Protein AF-A0A1A6GJB1-F1 (afdb_monomer_lite)

Structure (mmCIF, N/CA/C/O backbone):
data_AF-A0A1A6GJB1-F1
#
_entry.id   AF-A0A1A6GJB1-F1
#
loop_
_atom_site.group_PDB
_atom_site.id
_atom_site.type_symbol
_atom_site.label_atom_id
_atom_site.label_alt_id
_atom_site.label_comp_id
_atom_site.label_asym_id
_atom_site.label_entity_id
_atom_site.label_seq_id
_atom_site.pdbx_PDB_ins_code
_atom_site.Cartn_x
_atom_site.Cartn_y
_atom_site.Cartn_z
_atom_site.occupancy
_atom_site.B_iso_or_equiv
_atom_site.auth_seq_id
_atom_site.auth_comp_id
_atom_site.auth_asym_id
_atom_site.auth_atom_id
_atom_site.pdbx_PDB_model_num
ATOM 1 N N . LYS A 1 1 ? 27.564 -8.494 -15.039 1.00 49.97 1 LYS A N 1
ATOM 2 C CA . LYS A 1 1 ? 27.011 -7.276 -15.693 1.00 49.97 1 LYS A CA 1
ATOM 3 C C . LYS A 1 1 ? 25.507 -7.483 -15.839 1.00 49.97 1 LYS A C 1
ATOM 5 O O . LYS A 1 1 ? 25.138 -8.474 -16.451 1.00 49.97 1 LYS A O 1
ATOM 10 N N . ALA A 1 2 ? 24.653 -6.631 -15.264 1.00 59.75 2 ALA A N 1
ATOM 11 C CA . ALA A 1 2 ? 23.210 -6.742 -15.492 1.00 59.75 2 ALA A CA 1
ATOM 12 C C . ALA A 1 2 ? 22.919 -6.569 -16.993 1.00 59.75 2 ALA A C 1
ATOM 14 O O . ALA A 1 2 ? 23.374 -5.592 -17.590 1.00 59.75 2 ALA A O 1
ATOM 15 N N . SER A 1 3 ? 22.191 -7.516 -1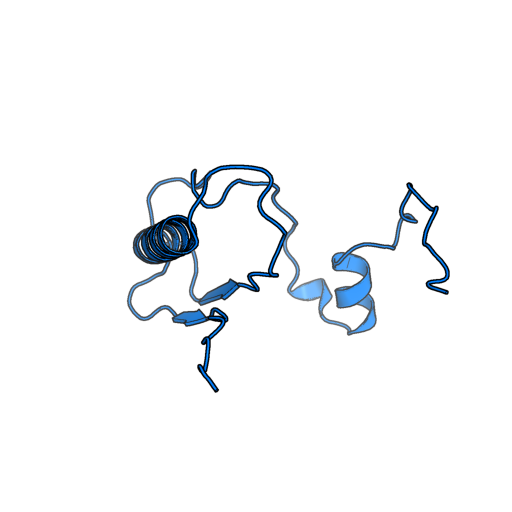7.591 1.00 71.75 3 SER A N 1
ATOM 16 C CA . SER A 1 3 ? 21.915 -7.569 -19.038 1.00 71.75 3 SER A CA 1
ATOM 17 C C . SER A 1 3 ? 21.240 -6.294 -19.576 1.00 71.75 3 SER A C 1
ATOM 19 O O . SER A 1 3 ? 21.374 -5.979 -20.753 1.00 71.75 3 SER A O 1
ATOM 21 N N . ARG A 1 4 ? 20.593 -5.507 -18.706 1.00 66.44 4 ARG A N 1
ATOM 22 C CA . ARG A 1 4 ? 19.718 -4.385 -19.081 1.00 66.44 4 ARG A CA 1
ATOM 23 C C . ARG A 1 4 ? 20.190 -2.997 -18.637 1.00 66.44 4 ARG A C 1
ATOM 25 O O . ARG A 1 4 ? 19.403 -2.060 -18.634 1.00 66.44 4 ARG A O 1
ATOM 32 N N . LYS A 1 5 ? 21.474 -2.829 -18.291 1.00 67.38 5 LYS A N 1
ATOM 33 C CA . LYS A 1 5 ? 22.016 -1.577 -17.710 1.00 67.38 5 LYS A CA 1
ATOM 34 C C . LYS A 1 5 ? 21.746 -0.297 -18.539 1.00 67.38 5 LYS A C 1
ATOM 36 O O . LYS A 1 5 ? 21.706 0.776 -17.953 1.00 67.38 5 LYS A O 1
ATOM 41 N N . ASN A 1 6 ? 21.527 -0.397 -19.856 1.00 80.38 6 ASN A N 1
ATOM 42 C CA . ASN A 1 6 ? 21.326 0.754 -20.756 1.00 80.38 6 ASN A CA 1
ATOM 43 C C . ASN A 1 6 ? 19.968 0.763 -21.489 1.00 80.38 6 ASN A C 1
ATOM 45 O O . ASN A 1 6 ? 19.783 1.533 -22.430 1.00 80.38 6 ASN A O 1
ATOM 49 N N . GLN A 1 7 ? 19.019 -0.093 -21.106 1.00 78.56 7 GLN A N 1
ATOM 50 C CA . GLN A 1 7 ? 17.734 -0.197 -21.798 1.00 78.56 7 GLN A CA 1
ATOM 51 C C . GLN A 1 7 ? 16.692 0.695 -21.107 1.00 78.56 7 GLN A C 1
ATOM 53 O O . GLN A 1 7 ? 16.278 0.414 -19.987 1.00 78.56 7 GLN A O 1
ATOM 58 N N . LYS A 1 8 ? 16.298 1.799 -21.760 1.00 75.44 8 LYS A N 1
ATOM 59 C CA . LYS A 1 8 ? 15.321 2.767 -21.214 1.00 75.44 8 LYS A CA 1
ATOM 60 C C . LYS A 1 8 ? 13.864 2.325 -21.358 1.00 75.44 8 LYS A C 1
ATOM 62 O O . LYS A 1 8 ? 13.039 2.699 -20.533 1.00 75.44 8 LYS A O 1
ATOM 67 N N . TRP A 1 9 ? 13.552 1.569 -22.407 1.00 78.12 9 TRP A N 1
ATOM 68 C CA . TRP A 1 9 ? 12.186 1.160 -22.724 1.00 78.12 9 TRP A CA 1
ATOM 69 C C . TRP A 1 9 ? 11.933 -0.270 -22.279 1.00 78.12 9 TRP A C 1
ATOM 71 O O . TRP A 1 9 ? 12.752 -1.156 -22.532 1.00 78.12 9 TRP A O 1
ATOM 81 N N . ARG A 1 10 ? 10.785 -0.464 -21.633 1.00 82.00 10 ARG A N 1
ATOM 82 C CA . ARG A 1 10 ? 10.262 -1.778 -21.278 1.00 82.00 10 ARG A CA 1
ATOM 83 C C . ARG A 1 10 ? 9.458 -2.343 -22.445 1.00 82.00 10 ARG A C 1
ATOM 85 O O . ARG A 1 10 ? 8.772 -1.593 -23.138 1.00 82.00 10 ARG A O 1
ATOM 92 N N . GLY A 1 11 ? 9.566 -3.648 -22.669 1.00 86.44 11 GLY A N 1
ATOM 93 C CA . GLY A 1 11 ? 8.710 -4.358 -23.621 1.00 86.44 11 GLY A CA 1
ATOM 94 C C . GLY A 1 11 ? 7.226 -4.286 -23.221 1.00 86.44 11 GLY A C 1
ATOM 95 O O . GLY A 1 11 ? 6.926 -4.036 -22.052 1.00 86.44 11 GLY A O 1
ATOM 96 N N . PRO A 1 12 ? 6.287 -4.523 -24.155 1.00 84.62 12 PRO A N 1
ATOM 97 C CA . PRO A 1 12 ? 4.847 -4.443 -23.882 1.00 84.62 12 PRO A CA 1
ATOM 98 C C . PRO A 1 12 ? 4.392 -5.350 -22.724 1.00 84.62 12 PRO A C 1
ATOM 100 O O . PRO A 1 12 ? 3.525 -4.954 -21.948 1.00 84.62 12 PRO A O 1
ATOM 103 N N . ASP A 1 13 ? 5.043 -6.501 -22.536 1.00 89.06 13 ASP A N 1
ATOM 104 C CA . ASP A 1 13 ? 4.756 -7.462 -21.462 1.00 89.06 13 ASP A CA 1
ATOM 105 C C . ASP A 1 13 ? 5.712 -7.351 -20.256 1.00 89.06 13 ASP A C 1
ATOM 107 O O . ASP A 1 13 ? 5.716 -8.197 -19.370 1.00 89.06 13 ASP A O 1
ATOM 111 N N . GLU A 1 14 ? 6.541 -6.308 -20.166 1.00 88.56 14 GLU A N 1
ATOM 112 C CA . GLU A 1 14 ? 7.456 -6.101 -19.030 1.00 88.56 14 GLU A CA 1
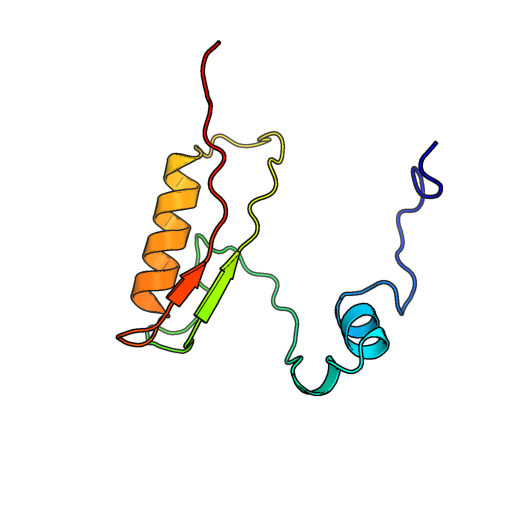ATOM 113 C C . GLU A 1 14 ? 6.789 -5.284 -17.912 1.00 88.56 14 GLU A C 1
ATOM 115 O O . GLU A 1 14 ? 7.246 -4.209 -17.502 1.00 88.56 14 GLU A O 1
ATOM 120 N N . ASN A 1 15 ? 5.666 -5.800 -17.421 1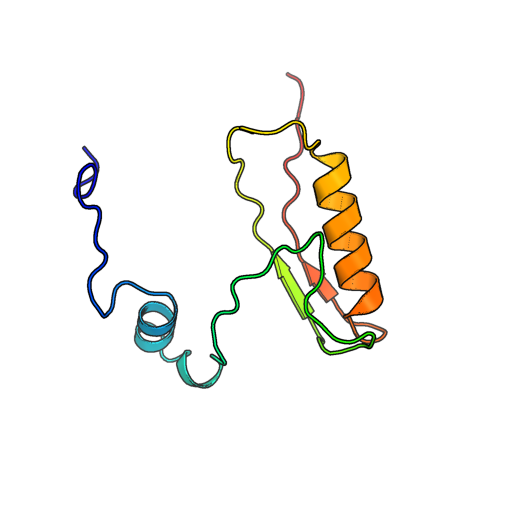.00 90.06 15 ASN A N 1
ATOM 121 C CA . ASN A 1 15 ? 4.833 -5.157 -16.413 1.00 90.06 15 ASN A CA 1
ATOM 122 C C . ASN A 1 15 ? 4.303 -6.172 -15.382 1.00 90.06 15 ASN A C 1
ATOM 124 O O . ASN A 1 15 ? 4.393 -7.387 -15.557 1.00 90.06 15 ASN A O 1
ATOM 128 N N . ILE A 1 16 ? 3.751 -5.669 -14.276 1.00 91.38 16 ILE A N 1
ATOM 129 C CA . ILE A 1 16 ? 3.293 -6.527 -13.176 1.00 91.38 16 ILE A CA 1
ATOM 130 C C . ILE A 1 16 ? 2.097 -7.412 -13.559 1.00 91.38 16 ILE A C 1
ATOM 132 O O . ILE A 1 16 ? 1.976 -8.521 -13.043 1.00 91.38 16 ILE A O 1
ATOM 136 N N . ARG A 1 17 ? 1.249 -6.972 -14.500 1.00 94.75 17 ARG A N 1
ATOM 137 C CA . ARG A 1 17 ? 0.118 -7.767 -14.998 1.00 94.75 17 ARG A CA 1
ATOM 138 C C . ARG A 1 17 ? 0.615 -9.017 -15.720 1.00 94.75 17 ARG A C 1
ATOM 140 O O . ARG A 1 17 ? 0.124 -10.105 -15.440 1.00 94.75 17 ARG A O 1
ATOM 147 N N . ALA A 1 18 ? 1.630 -8.885 -16.574 1.00 94.81 18 ALA A N 1
ATOM 148 C CA . ALA A 1 18 ? 2.246 -10.020 -17.258 1.00 94.81 18 ALA A CA 1
ATOM 149 C C . ALA A 1 18 ? 2.860 -11.028 -16.272 1.00 94.81 18 ALA A C 1
ATOM 151 O O . ALA A 1 18 ? 2.656 -12.232 -16.429 1.00 94.81 18 ALA A O 1
ATOM 152 N N . ASN A 1 19 ? 3.513 -10.549 -15.203 1.00 94.38 19 ASN A N 1
ATOM 153 C CA . ASN A 1 19 ? 4.002 -11.420 -14.129 1.00 94.38 19 ASN A CA 1
ATOM 154 C C . ASN A 1 19 ? 2.847 -12.197 -13.478 1.00 94.38 19 ASN A C 1
ATOM 156 O O . ASN A 1 19 ? 2.911 -13.417 -13.363 1.00 94.38 19 ASN A O 1
ATOM 160 N N . LEU A 1 20 ? 1.763 -11.519 -13.088 1.00 96.38 20 LEU A N 1
ATOM 161 C CA . LEU A 1 20 ? 0.601 -12.174 -12.474 1.00 96.38 20 LEU A CA 1
ATOM 162 C C . LEU A 1 20 ? -0.071 -13.168 -13.427 1.00 96.38 20 LEU A C 1
ATOM 164 O O . LEU A 1 20 ? -0.484 -14.244 -12.994 1.00 96.38 20 LEU A O 1
ATOM 168 N N . ARG A 1 21 ? -0.132 -12.857 -14.725 1.00 95.94 21 ARG A N 1
ATOM 169 C CA . ARG A 1 21 ? -0.633 -13.767 -15.760 1.00 95.94 21 ARG A CA 1
ATOM 170 C C . ARG A 1 21 ? 0.214 -15.030 -15.873 1.00 95.94 21 ARG A C 1
ATOM 172 O O . ARG A 1 21 ? -0.355 -16.117 -15.925 1.00 95.94 21 ARG A O 1
ATOM 179 N N . GLN A 1 22 ? 1.543 -14.911 -15.834 1.00 96.44 22 GLN A N 1
ATOM 180 C CA . GLN A 1 22 ? 2.454 -16.062 -15.842 1.00 96.44 22 GLN A CA 1
ATOM 181 C C . GLN A 1 22 ? 2.177 -17.026 -14.675 1.00 96.44 22 GLN A C 1
ATOM 183 O O . GLN A 1 22 ? 2.261 -18.238 -14.854 1.00 96.44 22 GLN A O 1
ATOM 188 N N . TYR A 1 23 ? 1.805 -16.503 -13.504 1.00 97.06 23 TYR A N 1
ATOM 189 C CA . TYR A 1 23 ? 1.456 -17.308 -12.327 1.00 97.06 23 TYR A CA 1
ATOM 190 C C . TYR A 1 23 ? -0.034 -17.696 -12.245 1.00 97.06 23 TYR A C 1
ATOM 192 O O . TYR A 1 23 ? -0.453 -18.297 -11.259 1.00 97.06 23 TYR A O 1
ATOM 200 N N . GLY A 1 24 ? -0.862 -17.358 -13.243 1.00 97.31 24 GLY A N 1
ATOM 201 C CA . GLY A 1 24 ? -2.305 -17.646 -13.229 1.00 97.31 24 GLY A CA 1
ATOM 202 C C . GLY A 1 24 ? -3.118 -16.810 -12.225 1.00 97.31 24 GLY A C 1
ATOM 203 O O . GLY A 1 24 ? -4.235 -17.183 -11.860 1.00 97.31 24 GLY A O 1
ATOM 204 N N . LEU A 1 25 ? -2.569 -15.680 -11.773 1.00 97.44 25 LEU A N 1
ATOM 205 C CA . LEU A 1 25 ? -3.147 -14.782 -10.766 1.00 97.44 25 LEU A CA 1
ATOM 206 C C . LEU A 1 25 ? -3.791 -13.520 -11.363 1.00 97.44 25 LEU A C 1
ATOM 208 O O . LEU A 1 25 ? -4.340 -12.712 -10.621 1.00 97.44 25 LEU A O 1
ATOM 212 N N . GLU A 1 26 ? -3.774 -13.353 -12.688 1.00 96.25 26 GLU A N 1
ATOM 213 C CA . GLU A 1 26 ? -4.324 -12.171 -13.378 1.00 96.25 26 GLU A CA 1
ATOM 214 C C . GLU A 1 26 ? -5.798 -11.896 -13.038 1.00 96.25 26 GLU A C 1
ATOM 216 O O . GLU A 1 26 ? -6.199 -10.744 -12.949 1.00 96.25 26 GLU A O 1
ATOM 221 N N . LYS A 1 27 ? -6.596 -12.929 -12.746 1.00 97.00 27 LYS A N 1
ATOM 222 C CA . LYS A 1 27 ? -8.005 -12.777 -12.333 1.00 97.00 27 LYS A CA 1
ATOM 223 C C . LYS A 1 27 ? -8.212 -11.969 -11.041 1.00 97.00 27 LYS A C 1
ATOM 225 O O . LYS A 1 27 ? -9.329 -11.546 -10.775 1.00 97.00 27 LYS A O 1
ATOM 230 N N . PHE A 1 28 ? -7.167 -11.803 -10.228 1.00 95.56 28 PHE A N 1
ATOM 231 C CA . PHE A 1 28 ? -7.186 -11.000 -9.001 1.00 95.56 28 PHE A CA 1
ATOM 232 C C . PHE A 1 28 ? -6.586 -9.603 -9.196 1.00 95.56 28 PHE A C 1
ATOM 234 O O . PHE A 1 28 ? -6.563 -8.804 -8.263 1.00 95.56 28 PHE A O 1
ATOM 241 N N . TYR A 1 29 ? -6.062 -9.309 -10.385 1.00 94.81 29 TYR A N 1
ATOM 242 C CA . TYR A 1 29 ? -5.493 -8.013 -10.704 1.00 94.81 29 TYR A CA 1
ATOM 243 C C . TYR A 1 29 ? -6.602 -7.040 -11.113 1.00 94.81 29 TYR A C 1
ATOM 245 O O . TYR A 1 29 ? -7.425 -7.352 -11.971 1.00 94.81 29 TYR A O 1
ATOM 253 N N . LEU A 1 30 ? -6.588 -5.848 -10.515 1.00 94.06 30 LEU A N 1
ATOM 254 C CA . LEU A 1 30 ? -7.495 -4.758 -10.866 1.00 94.06 30 LEU A CA 1
ATOM 255 C C . LEU A 1 30 ? -6.828 -3.799 -11.859 1.00 94.06 30 LEU A C 1
ATOM 257 O O . LEU A 1 30 ? -7.081 -3.873 -13.057 1.00 94.06 30 LEU A O 1
ATOM 261 N N . ASP A 1 31 ? -5.956 -2.918 -11.366 1.00 91.88 31 ASP A N 1
ATOM 262 C CA . ASP A 1 31 ? -5.136 -2.028 -12.189 1.00 91.88 31 ASP A CA 1
ATOM 263 C C . ASP A 1 31 ? -3.949 -1.459 -11.386 1.00 91.88 31 ASP A C 1
ATOM 265 O O . ASP A 1 31 ? -3.804 -1.738 -10.193 1.00 91.88 31 ASP A O 1
ATOM 269 N N . VAL A 1 32 ? -3.092 -0.662 -12.031 1.00 89.81 32 VAL A N 1
ATOM 270 C CA . VAL A 1 32 ? -2.030 0.121 -11.381 1.00 89.81 32 VAL A CA 1
ATOM 271 C C . VAL A 1 32 ? -2.431 1.592 -11.315 1.00 89.81 32 VAL A C 1
ATOM 273 O O . VAL A 1 32 ? -2.702 2.220 -12.335 1.00 89.81 32 VAL A O 1
ATOM 276 N N . LEU A 1 33 ? -2.382 2.165 -10.112 1.00 89.06 33 LEU A N 1
ATOM 277 C CA . LEU A 1 33 ? -2.529 3.599 -9.887 1.00 89.06 33 LEU A CA 1
ATOM 278 C C . LEU A 1 33 ? -1.168 4.215 -9.552 1.00 89.06 33 LEU A C 1
ATOM 280 O O . LEU A 1 33 ? -0.471 3.739 -8.658 1.00 89.06 33 LEU A O 1
ATOM 284 N N . VAL A 1 34 ? -0.813 5.303 -10.234 1.00 87.69 34 VAL A N 1
ATOM 285 C CA . VAL A 1 34 ? 0.327 6.144 -9.851 1.00 87.69 34 VAL A CA 1
ATOM 286 C C . VAL A 1 34 ? -0.197 7.247 -8.939 1.00 87.69 34 VAL A C 1
ATOM 288 O O . VAL A 1 34 ? -0.885 8.156 -9.393 1.00 87.69 34 VAL A O 1
ATOM 291 N N . SER A 1 35 ? 0.106 7.147 -7.649 1.00 86.00 35 SER A N 1
ATOM 292 C CA . SER A 1 35 ? -0.257 8.138 -6.635 1.00 86.00 35 SER A CA 1
ATOM 293 C C . SER A 1 35 ? 0.872 8.266 -5.627 1.00 86.00 35 SER A C 1
ATOM 295 O O . SER A 1 35 ? 1.620 7.319 -5.391 1.00 86.00 35 SER A O 1
ATOM 297 N N . ASP A 1 36 ? 0.954 9.434 -5.007 1.00 83.50 36 ASP A N 1
ATOM 298 C CA . ASP A 1 36 ? 1.744 9.632 -3.801 1.00 83.50 36 ASP A CA 1
ATOM 299 C C . ASP A 1 36 ? 0.946 9.103 -2.597 1.00 83.50 36 ASP A C 1
ATOM 301 O O . ASP A 1 36 ? -0.255 9.364 -2.491 1.00 83.50 36 ASP A O 1
ATOM 305 N N . ALA A 1 37 ? 1.579 8.326 -1.718 1.00 77.38 37 ALA A N 1
ATOM 306 C CA . ALA A 1 37 ? 0.931 7.802 -0.515 1.00 77.38 37 ALA A CA 1
ATOM 307 C C . ALA A 1 37 ? 0.759 8.880 0.570 1.00 77.38 37 ALA A C 1
ATOM 309 O O . ALA A 1 37 ? -0.209 8.822 1.323 1.00 77.38 37 ALA A O 1
ATOM 310 N N . SER A 1 38 ? 1.635 9.894 0.598 1.00 81.44 38 SER A N 1
ATOM 311 C CA . SER A 1 38 ? 1.527 11.055 1.500 1.00 81.44 38 SER A CA 1
ATOM 312 C C . SER A 1 38 ? 0.344 11.966 1.159 1.00 81.44 38 SER A C 1
ATOM 314 O O . SER A 1 38 ? -0.101 12.774 1.973 1.00 81.44 38 SER A O 1
ATOM 316 N N . LYS A 1 39 ? -0.188 11.842 -0.064 1.00 83.88 39 LYS A N 1
ATOM 317 C CA . LYS A 1 39 ? -1.334 12.607 -0.569 1.00 83.88 39 LYS A CA 1
ATOM 318 C C . LYS A 1 39 ? -2.355 11.638 -1.159 1.00 83.88 39 LYS A C 1
ATOM 320 O O . LYS A 1 39 ? -2.409 11.486 -2.382 1.00 83.88 39 LYS A O 1
ATOM 325 N N . PRO A 1 40 ? -3.149 10.964 -0.308 1.00 75.38 40 PRO A N 1
ATOM 326 C CA . PRO A 1 40 ? -4.055 9.918 -0.751 1.00 75.38 40 PRO A CA 1
ATOM 327 C C . PRO A 1 40 ? -5.022 10.460 -1.809 1.00 75.38 40 PRO A C 1
ATOM 329 O O . PRO A 1 40 ? -5.751 11.419 -1.564 1.00 75.38 40 PRO A O 1
ATOM 332 N N . SER A 1 41 ? -5.057 9.824 -2.982 1.00 84.00 41 SER A N 1
ATOM 333 C CA . SER A 1 41 ? -5.996 10.181 -4.062 1.00 84.00 41 SER A CA 1
ATOM 334 C C . SER A 1 41 ? -7.416 9.638 -3.831 1.00 84.00 41 SER A C 1
ATOM 336 O O . SER A 1 41 ? -8.306 9.822 -4.664 1.00 84.00 41 SER A O 1
ATOM 338 N N . TRP A 1 42 ? -7.635 8.928 -2.724 1.00 82.19 42 TRP A N 1
ATOM 339 C CA . TRP A 1 42 ? -8.909 8.299 -2.394 1.00 82.19 42 TRP A CA 1
ATOM 340 C C . TRP A 1 42 ? -9.874 9.309 -1.782 1.00 82.19 42 TRP A C 1
ATOM 342 O O . TRP A 1 42 ? -9.480 10.279 -1.133 1.00 82.19 42 TRP A O 1
ATOM 352 N N . ARG A 1 43 ? -11.175 9.062 -1.954 1.00 86.00 43 ARG A N 1
ATOM 353 C CA . ARG A 1 43 ? -12.177 9.739 -1.122 1.00 86.00 43 ARG A CA 1
ATOM 354 C C . ARG A 1 43 ? -11.980 9.294 0.328 1.00 86.00 43 ARG A C 1
ATOM 356 O O . ARG A 1 43 ? -11.423 8.235 0.572 1.00 86.00 43 ARG A O 1
ATOM 363 N N . LYS A 1 44 ? -12.436 10.088 1.295 1.00 82.62 44 LYS A N 1
ATOM 364 C CA . LYS A 1 44 ? -12.388 9.662 2.698 1.00 82.62 44 LYS A CA 1
ATOM 365 C C . LYS A 1 44 ? -13.345 8.490 2.921 1.00 82.62 44 LYS A C 1
ATOM 367 O O . LYS A 1 44 ? -14.522 8.597 2.574 1.00 82.62 44 LYS A O 1
ATOM 372 N N . GLY A 1 45 ? -12.843 7.413 3.519 1.00 87.88 45 GLY A N 1
ATOM 373 C CA . GLY A 1 45 ? -13.606 6.207 3.825 1.00 87.88 45 GLY A CA 1
ATOM 374 C C . GLY A 1 45 ? -12.730 4.959 3.835 1.00 87.88 45 GLY A C 1
ATOM 375 O O . GLY A 1 45 ? -11.576 4.997 3.419 1.00 87.88 45 GLY A O 1
ATOM 376 N N . THR A 1 46 ? -13.306 3.850 4.286 1.00 88.69 46 THR A N 1
ATOM 377 C CA . THR A 1 46 ? -12.633 2.553 4.332 1.00 88.69 46 THR A CA 1
ATOM 378 C C . THR A 1 46 ? -12.929 1.759 3.059 1.00 88.69 46 THR A C 1
ATOM 380 O O . THR A 1 46 ? -14.079 1.642 2.638 1.00 88.69 46 THR A O 1
ATOM 383 N N . TYR A 1 47 ? -11.884 1.231 2.422 1.00 90.12 47 TYR A N 1
ATOM 384 C CA . TYR A 1 47 ? -11.964 0.560 1.118 1.00 90.12 47 TYR A CA 1
ATOM 385 C C . TYR A 1 47 ? -11.241 -0.782 1.078 1.00 90.12 47 TYR A C 1
ATOM 387 O O . TYR A 1 47 ? -11.563 -1.609 0.228 1.00 90.12 47 TYR A O 1
ATOM 395 N N . PHE A 1 48 ? -10.256 -0.994 1.953 1.00 93.75 48 PHE A N 1
ATOM 396 C CA . PHE A 1 48 ? -9.354 -2.137 1.861 1.00 93.75 48 PHE A CA 1
ATOM 397 C C . PHE A 1 48 ? -9.453 -3.032 3.095 1.00 93.75 48 PHE A C 1
ATOM 399 O O . PHE A 1 48 ? -9.452 -2.556 4.231 1.00 93.75 48 PHE A O 1
ATOM 406 N N . ASP A 1 49 ? -9.470 -4.344 2.869 1.00 96.31 49 ASP A N 1
ATOM 407 C CA . ASP A 1 49 ? -9.309 -5.342 3.931 1.00 96.31 49 ASP A CA 1
ATOM 408 C C . ASP A 1 49 ? -7.839 -5.506 4.336 1.00 96.31 49 ASP A C 1
ATOM 410 O O . ASP A 1 49 ? -7.519 -5.805 5.490 1.00 96.31 49 ASP A O 1
ATOM 414 N N . ALA A 1 50 ? -6.927 -5.310 3.381 1.00 96.50 50 ALA A N 1
ATOM 415 C CA . ALA A 1 50 ? -5.497 -5.416 3.605 1.00 96.50 50 ALA A CA 1
ATOM 416 C C . ALA A 1 50 ? -4.696 -4.461 2.717 1.00 96.50 50 ALA A C 1
ATOM 418 O O . ALA A 1 50 ? -5.032 -4.240 1.554 1.00 96.50 50 ALA A O 1
ATOM 419 N N . ILE A 1 51 ? -3.594 -3.952 3.267 1.00 94.19 51 ILE A N 1
ATOM 420 C CA . ILE A 1 51 ? -2.584 -3.165 2.554 1.00 94.19 51 ILE A CA 1
ATOM 421 C C . ILE A 1 51 ? -1.241 -3.871 2.726 1.00 94.19 51 ILE A C 1
ATOM 423 O O . ILE A 1 51 ? -0.860 -4.215 3.845 1.00 94.19 51 ILE A O 1
ATOM 427 N N . ILE A 1 52 ? -0.528 -4.075 1.619 1.00 93.50 52 ILE A N 1
ATOM 428 C CA . ILE A 1 52 ? 0.799 -4.697 1.592 1.00 93.50 52 ILE A CA 1
ATOM 429 C C . ILE A 1 52 ? 1.770 -3.697 0.974 1.00 93.50 52 ILE A C 1
ATOM 431 O O . ILE A 1 52 ? 1.531 -3.224 -0.139 1.00 93.50 52 ILE A O 1
ATOM 435 N N . THR A 1 53 ? 2.853 -3.374 1.682 1.00 90.06 53 THR A N 1
ATOM 436 C CA . THR A 1 53 ? 3.873 -2.436 1.198 1.00 90.06 53 THR A CA 1
ATOM 437 C C . THR A 1 53 ? 5.274 -3.026 1.268 1.00 90.06 53 THR A C 1
ATOM 439 O O . THR A 1 53 ? 5.604 -3.796 2.171 1.00 90.06 53 THR A O 1
ATOM 442 N N . ASP A 1 54 ? 6.102 -2.638 0.300 1.00 84.38 54 ASP A N 1
ATOM 443 C CA . ASP A 1 54 ? 7.533 -2.922 0.273 1.00 84.38 54 ASP A CA 1
ATOM 444 C C . ASP A 1 54 ? 8.284 -1.595 0.122 1.00 84.38 54 ASP A C 1
ATOM 446 O O . ASP A 1 54 ? 8.318 -0.992 -0.955 1.00 84.38 54 ASP A O 1
ATOM 450 N N . GLN A 1 55 ? 8.825 -1.090 1.231 1.00 69.12 55 GLN A N 1
ATOM 451 C CA . GLN A 1 55 ? 9.638 0.120 1.224 1.00 69.12 55 GLN A CA 1
ATOM 452 C C . GLN A 1 55 ? 11.081 -0.256 0.878 1.00 69.12 55 GLN A C 1
ATOM 454 O O . GLN A 1 55 ? 11.895 -0.568 1.746 1.00 69.12 55 GLN A O 1
ATOM 459 N N . SER A 1 56 ? 11.410 -0.209 -0.413 1.00 63.12 56 SER A N 1
ATOM 460 C CA . SER A 1 56 ? 12.798 -0.311 -0.865 1.00 63.12 56 SER A CA 1
ATOM 461 C C . SER A 1 56 ? 13.600 0.904 -0.387 1.00 63.12 56 SER A C 1
ATOM 463 O O . SER A 1 56 ? 13.165 2.043 -0.551 1.00 63.12 56 SER A O 1
ATOM 465 N N . HIS A 1 57 ? 14.796 0.678 0.164 1.00 60.69 57 HIS A N 1
ATOM 466 C CA . HIS A 1 57 ? 15.729 1.749 0.517 1.00 60.69 57 HIS A CA 1
ATOM 467 C C . HIS A 1 57 ? 16.200 2.466 -0.758 1.00 60.69 57 HIS A C 1
ATOM 469 O O . HIS A 1 57 ? 17.125 2.020 -1.438 1.00 60.69 57 HIS A O 1
ATOM 475 N N . VAL A 1 58 ? 15.535 3.565 -1.111 1.00 59.03 58 VAL A N 1
ATOM 476 C CA . VAL A 1 58 ? 15.975 4.456 -2.185 1.00 59.03 58 VAL A CA 1
ATOM 477 C C . VAL A 1 58 ? 16.854 5.539 -1.556 1.00 59.03 58 VAL A C 1
ATOM 479 O O . VAL A 1 58 ? 16.420 6.164 -0.586 1.00 59.03 58 VAL A O 1
ATOM 482 N N . PRO A 1 59 ? 18.077 5.786 -2.066 1.00 57.03 59 PRO A N 1
ATOM 483 C CA . PRO A 1 59 ? 18.886 6.901 -1.597 1.00 57.03 59 PRO A CA 1
ATOM 484 C C . PRO A 1 59 ? 18.103 8.200 -1.797 1.00 57.03 59 PRO A C 1
ATOM 486 O O . PRO A 1 59 ? 17.706 8.545 -2.911 1.00 57.03 59 PRO A O 1
ATOM 489 N N . VAL A 1 60 ? 17.838 8.879 -0.686 1.00 57.03 60 VAL A N 1
ATOM 490 C CA . VAL A 1 60 ? 17.006 10.079 -0.630 1.00 57.03 60 VAL A CA 1
ATOM 491 C C . VAL A 1 60 ? 17.615 11.199 -1.473 1.00 57.03 60 VAL A C 1
ATOM 493 O O . VAL A 1 60 ? 18.709 11.683 -1.197 1.00 57.03 60 VAL A O 1
ATOM 496 N N . SER A 1 61 ? 16.886 11.638 -2.500 1.00 60.50 61 SER A N 1
ATOM 497 C CA . SER A 1 61 ? 17.177 12.871 -3.244 1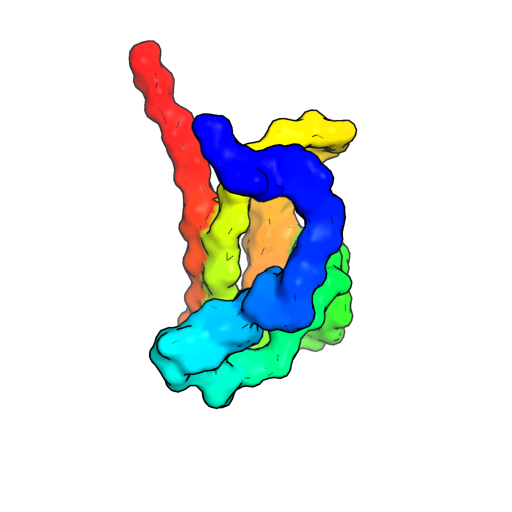.00 60.50 61 SER A CA 1
ATOM 498 C C . SER A 1 61 ? 16.485 14.105 -2.645 1.00 60.50 61 SER A C 1
ATOM 500 O O . SER A 1 61 ? 16.680 15.212 -3.139 1.00 60.50 61 SER A O 1
ATOM 502 N N . LEU A 1 62 ? 15.658 13.923 -1.607 1.00 60.62 62 LEU A N 1
ATOM 503 C CA . LEU A 1 62 ? 14.858 14.949 -0.928 1.00 60.62 62 LEU A CA 1
ATOM 504 C C . LEU A 1 62 ? 14.943 14.772 0.596 1.00 60.62 62 LEU A C 1
ATOM 506 O O . LEU A 1 62 ? 15.082 13.648 1.077 1.00 60.62 62 LEU A O 1
ATOM 510 N N . SER A 1 63 ? 14.814 15.869 1.349 1.00 65.44 63 SER A N 1
ATOM 511 C CA . SER A 1 63 ? 14.706 15.863 2.816 1.00 65.44 63 SER A CA 1
ATOM 512 C C . SER A 1 63 ? 13.354 15.300 3.254 1.00 65.44 63 SER A C 1
ATOM 514 O O . SER A 1 63 ? 12.421 16.049 3.526 1.00 65.44 63 SER A O 1
ATOM 516 N N . TYR A 1 64 ? 13.237 13.978 3.265 1.00 73.31 64 TYR A N 1
ATOM 517 C CA . TYR A 1 64 ? 12.058 13.265 3.733 1.00 73.31 64 TYR A CA 1
ATOM 518 C C . TYR A 1 64 ? 12.537 12.124 4.623 1.00 73.31 64 TYR A C 1
ATOM 520 O O . TYR A 1 64 ? 13.254 11.226 4.167 1.00 73.31 64 TYR A O 1
ATOM 528 N N . HIS A 1 65 ? 12.266 12.232 5.924 1.00 78.50 65 HIS A N 1
ATOM 529 C CA . HIS A 1 65 ? 12.817 11.297 6.892 1.00 78.50 65 HIS A CA 1
ATOM 530 C C . HIS A 1 65 ? 12.064 9.968 6.837 1.00 78.50 65 HIS A C 1
ATOM 532 O O . HIS A 1 65 ? 10.889 9.899 6.482 1.00 78.50 65 HIS A O 1
ATOM 538 N N . LEU A 1 66 ? 12.740 8.896 7.257 1.00 78.75 66 LEU A N 1
ATOM 539 C CA . LEU A 1 66 ? 12.110 7.585 7.430 1.00 78.75 66 LEU A CA 1
ATOM 540 C C . LEU A 1 66 ? 10.849 7.682 8.303 1.00 78.75 66 LEU A C 1
ATOM 542 O O . LEU A 1 66 ? 9.837 7.078 7.973 1.00 78.75 66 LEU A O 1
ATOM 546 N N . SER A 1 67 ? 10.884 8.492 9.366 1.00 83.31 67 SER A N 1
ATOM 547 C CA . SER A 1 67 ? 9.725 8.744 10.228 1.00 83.31 67 SER A CA 1
ATOM 548 C C . SER A 1 67 ? 8.522 9.297 9.469 1.00 83.31 67 SER A C 1
ATOM 550 O O . SER A 1 67 ? 7.413 8.823 9.692 1.00 83.31 67 SER A O 1
ATOM 552 N N . ASP A 1 68 ? 8.734 10.250 8.560 1.00 85.94 68 ASP A N 1
ATOM 553 C CA . ASP A 1 68 ? 7.657 10.905 7.809 1.00 85.94 68 ASP A CA 1
ATOM 554 C C . ASP A 1 68 ? 6.958 9.894 6.890 1.00 85.94 68 ASP A C 1
ATOM 556 O O . ASP A 1 68 ? 5.734 9.785 6.896 1.00 85.94 68 ASP A O 1
ATOM 560 N N . MET A 1 69 ? 7.742 9.050 6.205 1.00 83.75 69 MET A N 1
ATOM 561 C CA . MET A 1 69 ? 7.219 7.933 5.406 1.00 83.75 69 MET A CA 1
ATOM 562 C C . MET A 1 69 ? 6.379 6.958 6.233 1.00 83.75 69 MET A C 1
ATOM 564 O O . MET A 1 69 ? 5.358 6.456 5.756 1.00 83.75 69 MET A O 1
ATOM 568 N N . PHE A 1 70 ? 6.811 6.655 7.459 1.00 86.56 70 PHE A N 1
ATOM 569 C CA . PHE A 1 70 ? 6.058 5.763 8.336 1.00 86.56 70 PHE A CA 1
ATOM 570 C C . PHE A 1 70 ? 4.748 6.392 8.790 1.00 86.56 70 PHE A C 1
ATOM 572 O O . PHE A 1 70 ? 3.721 5.715 8.753 1.00 86.56 70 PHE A O 1
ATOM 579 N N . PHE A 1 71 ? 4.752 7.667 9.179 1.00 89.81 71 PHE A N 1
ATOM 580 C CA . PHE A 1 71 ? 3.524 8.353 9.568 1.00 89.81 71 PHE A CA 1
ATOM 581 C C . PHE A 1 71 ? 2.524 8.417 8.419 1.00 89.81 71 PHE A C 1
ATOM 583 O O . PHE A 1 71 ? 1.353 8.109 8.628 1.00 89.81 71 PHE A O 1
ATOM 590 N N . ASP A 1 72 ? 2.974 8.720 7.205 1.00 90.62 72 ASP A N 1
ATOM 591 C CA . ASP A 1 72 ? 2.087 8.792 6.046 1.00 90.62 72 ASP A CA 1
ATOM 592 C C . ASP A 1 72 ? 1.482 7.429 5.700 1.00 90.62 72 ASP A C 1
ATOM 594 O O . ASP A 1 72 ? 0.279 7.335 5.450 1.00 90.62 72 ASP A O 1
ATOM 598 N N . LEU A 1 73 ? 2.264 6.346 5.792 1.00 90.38 73 LEU A N 1
ATOM 599 C CA . LEU A 1 73 ? 1.737 4.992 5.624 1.00 90.38 73 LEU A CA 1
ATOM 600 C C . LEU A 1 73 ? 0.702 4.630 6.702 1.00 90.38 73 LEU A C 1
ATOM 602 O O . LEU A 1 73 ? -0.345 4.062 6.386 1.00 90.38 73 LEU A O 1
ATOM 606 N N . LEU A 1 74 ? 0.986 4.938 7.969 1.00 91.94 74 LEU A N 1
ATOM 607 C CA . LEU A 1 74 ? 0.081 4.638 9.080 1.00 91.94 74 LEU A CA 1
ATOM 608 C C . LEU A 1 74 ? -1.217 5.446 8.984 1.00 91.94 74 LEU A C 1
ATOM 610 O O . LEU A 1 74 ? -2.293 4.885 9.181 1.00 91.94 74 LEU A O 1
ATOM 614 N N . ASN A 1 75 ? -1.130 6.728 8.628 1.00 92.31 75 ASN A N 1
ATOM 615 C CA . ASN A 1 75 ? -2.290 7.592 8.418 1.00 92.31 75 ASN A CA 1
ATOM 616 C C . ASN A 1 75 ? -3.139 7.096 7.245 1.00 92.31 75 ASN A C 1
ATOM 618 O O . ASN A 1 75 ? -4.350 6.933 7.388 1.00 92.31 75 ASN A O 1
ATOM 622 N N . PHE A 1 76 ? -2.505 6.768 6.116 1.00 92.06 76 PHE A N 1
ATOM 623 C CA . PHE A 1 76 ? -3.190 6.180 4.968 1.00 92.06 76 PHE A CA 1
ATOM 624 C C . PHE A 1 76 ? -3.941 4.902 5.356 1.00 92.06 76 PHE A C 1
ATOM 626 O O . PHE A 1 76 ? -5.111 4.731 5.008 1.00 92.06 76 PHE A O 1
ATOM 633 N N . ALA A 1 77 ? -3.292 4.006 6.102 1.00 93.12 77 ALA A N 1
ATOM 634 C CA . ALA A 1 77 ? -3.902 2.760 6.547 1.00 93.12 77 ALA A CA 1
ATOM 635 C C . ALA A 1 77 ? -5.064 2.997 7.520 1.00 93.12 77 ALA A C 1
ATOM 637 O O . ALA A 1 77 ? -6.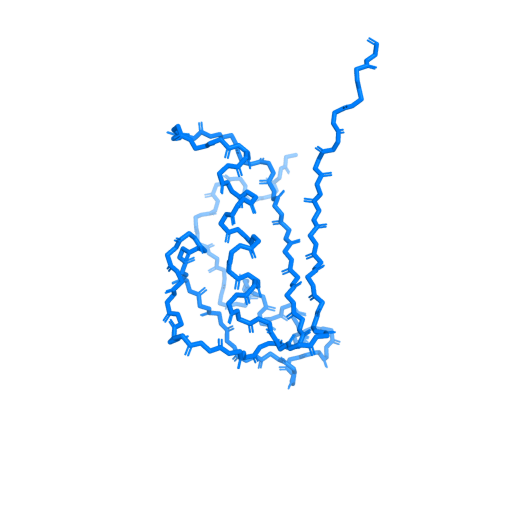103 2.358 7.382 1.00 93.12 77 ALA A O 1
ATOM 638 N N . ALA A 1 78 ? -4.926 3.932 8.462 1.00 92.50 78 ALA A N 1
ATOM 639 C CA . ALA A 1 78 ? -5.977 4.264 9.420 1.00 92.50 78 ALA A CA 1
ATOM 640 C C . ALA A 1 78 ? -7.236 4.835 8.747 1.00 92.50 78 ALA A C 1
ATOM 642 O O . ALA A 1 78 ? -8.346 4.578 9.208 1.00 92.50 78 ALA A O 1
ATOM 643 N N . GLU A 1 79 ? -7.076 5.591 7.659 1.00 91.31 79 GLU A N 1
ATOM 644 C CA . GLU A 1 79 ? -8.211 6.150 6.923 1.00 91.31 79 GLU A CA 1
ATOM 645 C C . GLU A 1 79 ? -8.868 5.137 5.983 1.00 91.31 79 GLU A C 1
ATOM 647 O O . GLU A 1 79 ? -10.084 5.177 5.810 1.00 91.31 79 GLU A O 1
ATOM 652 N N . THR A 1 80 ? -8.080 4.244 5.374 1.00 93.25 80 THR A N 1
ATOM 653 C CA . THR A 1 80 ? -8.535 3.415 4.246 1.00 93.25 80 THR A CA 1
ATOM 654 C C . THR A 1 80 ? -8.784 1.948 4.586 1.00 93.25 80 THR A C 1
ATOM 656 O O . THR A 1 80 ? -9.469 1.268 3.816 1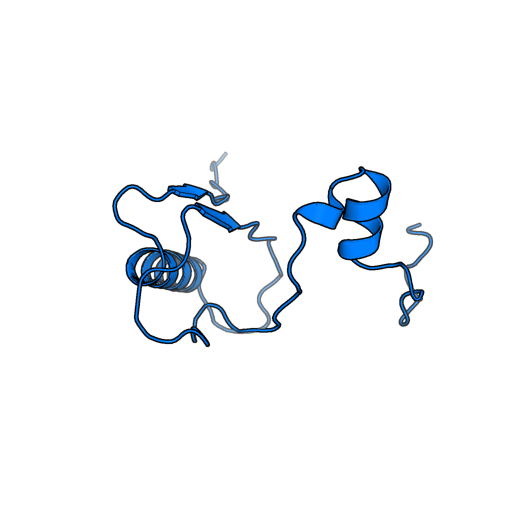.00 93.25 80 THR A O 1
ATOM 659 N N . LEU A 1 81 ? -8.289 1.438 5.717 1.00 96.06 81 LEU A N 1
ATOM 660 C CA . LEU A 1 81 ? -8.595 0.078 6.162 1.00 96.06 81 LEU A CA 1
ATOM 661 C C . LEU A 1 81 ? -9.946 0.016 6.863 1.00 96.06 81 LEU A C 1
ATOM 663 O O . LEU A 1 81 ? -10.286 0.853 7.696 1.00 96.06 81 LEU A O 1
ATOM 667 N N . VAL A 1 82 ? -10.697 -1.042 6.577 1.00 96.00 82 VAL A N 1
ATOM 668 C CA . VAL A 1 82 ? -11.871 -1.398 7.380 1.00 96.00 82 VAL A CA 1
ATOM 669 C C . VAL A 1 82 ? -11.461 -1.730 8.820 1.00 96.00 82 VAL A C 1
ATOM 671 O O . VAL A 1 82 ? -10.324 -2.125 9.091 1.00 96.00 82 VAL A O 1
ATOM 674 N N . LEU A 1 83 ? -12.399 -1.613 9.765 1.00 94.88 83 LEU A N 1
ATOM 675 C CA . LEU A 1 83 ? -12.163 -2.060 11.139 1.00 94.88 83 LEU A CA 1
ATOM 676 C C . LEU A 1 83 ? -11.796 -3.552 11.149 1.00 94.88 83 LEU A C 1
ATOM 678 O O . LEU A 1 83 ? -12.519 -4.379 10.600 1.00 94.88 83 LEU A O 1
ATOM 682 N N . GLY A 1 84 ? -10.665 -3.887 11.777 1.00 95.19 84 GLY A N 1
ATOM 683 C CA . GLY A 1 84 ? -10.108 -5.246 11.774 1.00 95.19 84 GLY A CA 1
ATOM 684 C C . GLY A 1 84 ? -9.275 -5.605 10.534 1.00 95.19 84 GLY A C 1
ATOM 685 O O . GLY A 1 84 ? -8.759 -6.722 10.462 1.00 95.19 84 GLY A O 1
ATOM 686 N N . GLY A 1 85 ? -9.113 -4.675 9.587 1.00 96.88 85 GLY A N 1
ATOM 687 C CA . GLY A 1 85 ? -8.220 -4.813 8.439 1.00 96.88 85 GLY A CA 1
ATOM 688 C C . GLY A 1 85 ? -6.744 -4.907 8.838 1.00 96.88 85 GLY A C 1
ATOM 689 O O . GLY A 1 85 ? -6.361 -4.636 9.980 1.00 96.88 85 GLY A O 1
ATOM 690 N N . ARG A 1 86 ? -5.894 -5.325 7.894 1.00 97.06 86 ARG A N 1
ATOM 691 C CA . ARG A 1 86 ? -4.479 -5.637 8.163 1.00 97.06 86 ARG A CA 1
ATOM 692 C C . ARG A 1 86 ? -3.532 -4.780 7.332 1.00 97.06 86 ARG A C 1
ATOM 694 O O . ARG A 1 86 ? -3.560 -4.821 6.106 1.00 97.06 86 ARG A O 1
ATOM 701 N N . LEU A 1 87 ? -2.632 -4.073 8.008 1.00 95.56 87 LEU A N 1
ATOM 702 C CA . LEU A 1 87 ? -1.474 -3.438 7.387 1.00 95.56 87 LEU A CA 1
ATOM 703 C C . LEU A 1 87 ? -0.258 -4.365 7.502 1.00 95.56 87 LEU A C 1
ATOM 705 O O . LEU A 1 87 ? 0.107 -4.770 8.604 1.00 95.56 87 LEU A O 1
ATOM 709 N N . VAL A 1 88 ? 0.381 -4.674 6.374 1.00 94.88 88 VAL A N 1
ATOM 710 C CA . VAL A 1 88 ? 1.629 -5.442 6.303 1.00 94.88 88 VAL A CA 1
ATOM 711 C C . VAL A 1 88 ? 2.695 -4.576 5.640 1.00 94.88 88 VAL A C 1
ATOM 713 O O . VAL A 1 88 ? 2.519 -4.134 4.506 1.00 94.88 88 VAL A O 1
ATOM 716 N N . TYR A 1 89 ? 3.800 -4.338 6.343 1.00 90.25 89 TYR A N 1
ATOM 717 C CA . TYR A 1 89 ? 4.918 -3.530 5.860 1.00 90.25 89 TYR A CA 1
ATOM 718 C C . TYR A 1 89 ? 6.248 -4.093 6.360 1.00 90.25 89 TYR A C 1
ATOM 720 O O . TYR A 1 89 ? 6.298 -4.807 7.365 1.00 90.25 89 TYR A O 1
ATOM 728 N N . TRP A 1 90 ? 7.329 -3.763 5.658 1.00 85.06 90 TRP A N 1
ATOM 729 C CA . TRP A 1 90 ? 8.688 -4.111 6.058 1.00 85.06 90 TRP A CA 1
ATOM 730 C C . TRP A 1 90 ? 9.388 -2.904 6.694 1.00 85.06 90 TRP A C 1
ATOM 732 O O . TRP A 1 90 ? 9.371 -1.811 6.130 1.00 85.06 90 TRP A O 1
ATOM 742 N N . LEU A 1 91 ? 9.996 -3.099 7.870 1.00 79.75 91 LEU A N 1
ATOM 743 C CA . LEU A 1 91 ? 10.738 -2.071 8.603 1.00 79.75 91 LEU A CA 1
ATOM 744 C C . LEU A 1 91 ? 12.222 -2.464 8.669 1.00 79.75 91 LEU A C 1
ATOM 746 O O . LEU A 1 91 ? 12.536 -3.472 9.309 1.00 79.75 91 LEU A O 1
ATOM 750 N N . PRO A 1 92 ? 13.144 -1.693 8.062 1.00 70.38 92 PRO A N 1
ATOM 751 C CA . PRO A 1 92 ? 14.569 -1.922 8.250 1.00 70.38 92 PRO A CA 1
ATOM 752 C C . PRO A 1 92 ? 14.941 -1.650 9.710 1.00 70.38 92 PRO A C 1
ATOM 754 O O . PRO A 1 92 ? 14.902 -0.510 10.171 1.00 70.38 92 PRO A O 1
ATOM 757 N N . VAL A 1 93 ? 15.312 -2.698 10.441 1.00 72.00 93 VAL A N 1
ATOM 758 C CA . VAL A 1 93 ? 15.863 -2.571 11.792 1.00 72.00 93 VAL A CA 1
ATOM 759 C C . VAL A 1 93 ? 17.376 -2.450 11.672 1.00 72.00 93 VAL A C 1
ATOM 761 O O . VAL A 1 93 ? 18.032 -3.350 11.150 1.00 72.00 93 VAL A O 1
ATOM 764 N N . TYR A 1 94 ? 17.934 -1.337 12.147 1.00 69.50 94 TYR A N 1
ATOM 765 C CA . TYR A 1 94 ? 19.378 -1.208 12.300 1.00 69.50 94 TYR A CA 1
ATOM 766 C C . TYR A 1 94 ? 19.804 -1.910 13.588 1.00 69.50 94 TYR A C 1
ATOM 768 O O . TYR A 1 94 ? 19.415 -1.500 14.681 1.00 69.50 94 TYR A O 1
ATOM 776 N N . THR A 1 95 ? 20.596 -2.968 13.458 1.00 67.19 95 THR A N 1
ATOM 777 C CA . THR A 1 95 ? 21.321 -3.567 14.578 1.00 67.19 95 THR A CA 1
ATOM 778 C C . THR A 1 95 ? 22.722 -2.957 14.610 1.00 67.19 95 THR A C 1
ATOM 780 O O . THR A 1 95 ? 23.497 -3.246 13.695 1.00 67.19 95 THR A O 1
ATOM 783 N N . PRO A 1 96 ? 23.049 -2.094 15.591 1.00 70.69 96 PRO A N 1
ATOM 784 C CA . PRO A 1 96 ? 24.426 -1.658 15.779 1.00 70.69 96 PRO A CA 1
ATOM 785 C C . PRO A 1 96 ? 25.293 -2.869 16.146 1.00 70.69 96 PRO A C 1
ATOM 787 O O . PRO A 1 96 ? 24.890 -3.665 16.998 1.00 70.69 96 PRO A O 1
ATOM 790 N N . GLU A 1 97 ? 26.438 -3.008 15.475 1.00 61.44 97 GLU A N 1
ATOM 791 C CA . GLU A 1 97 ? 27.533 -3.895 15.899 1.00 61.44 97 GLU A CA 1
ATOM 792 C C . GLU A 1 97 ? 28.293 -3.295 17.088 1.00 61.44 97 GLU A C 1
ATOM 794 O O . GLU A 1 97 ? 28.479 -2.053 17.104 1.00 61.44 97 GLU A O 1
#

Foldseek 3Di:
DPPCPPPPDDDPLNDPLNVCVVVVNNVVDDDDDDDDLLDDPDDFAEDDLEDADEDDDDPDPDPDDPVNVVVSLVVSCVRHHDVNGYYHYDDDDDDDD

Organism: Neotoma lepida (NCBI:txid56216)

Secondary structure (DSSP, 8-state):
--TTTT--SPPTT-SHHHHHHHTT-GGG--------SSS--SPSS--EEEEE-----PPPSSS--HHHHHHHHHHHHHHHEEEEEEEE---------

pLDDT: mean 84.03, std 11.99, range [49.97, 97.44]

InterPro domains:
  IPR029063 S-adenosyl-L-methionine-dependent methyltransferase superfamily [G3DSA:3.40.50.150] (14-95)
  IPR029063 S-adenosyl-L-methionine-dependent methyltransferase superfamily [SSF53335] (15-90)

Radius of gyration: 16.99 Å; chains: 1; bounding box: 41×34×40 Å

Sequence (97 aa):
KASRKNQKWRGPDENIRANLRQYGLEKFYLDVLVSDASKPSWRKGTYFDAIITDQSHVPVSLSYHLSDMFFDLLNFAAETLVLGGRLVYWLPVYTPE